Protein AF-A0A6A0AM06-F1 (afdb_monomer_lite)

pLDDT: mean 91.62, std 12.86, range [49.56, 98.69]

Organism: Haematococcus lacustris (NCBI:txid44745)

Secondary structure (DSSP, 8-state):
--TT----TT--EEEES--HHHHHHHHHHHHHTT-SS-SEEEEE------

Structure (mmCIF, N/CA/C/O backbone):
data_AF-A0A6A0AM06-F1
#
_entry.id   AF-A0A6A0AM06-F1
#
loop_
_atom_site.group_PDB
_atom_site.id
_atom_site.type_symbol
_atom_site.label_atom_id
_atom_site.label_alt_id
_atom_site.label_comp_id
_atom_site.label_asym_id
_atom_site.label_entity_id
_atom_site.label_seq_id
_atom_site.pdbx_PDB_ins_code
_atom_site.Cartn_x
_atom_site.Cartn_y
_atom_site.Cartn_z
_atom_site.occupancy
_atom_site.B_iso_or_equiv
_atom_site.auth_seq_id
_atom_site.auth_comp_id
_atom_site.auth_asym_id
_atom_site.auth_atom_id
_atom_site.pdbx_PDB_model_num
ATOM 1 N N . MET A 1 1 ? -0.159 -7.767 24.079 1.00 49.56 1 MET A N 1
ATOM 2 C CA . MET A 1 1 ? 0.820 -8.044 23.003 1.00 49.56 1 MET A CA 1
ATOM 3 C C . MET A 1 1 ? 0.520 -9.430 22.444 1.00 49.56 1 MET A C 1
ATOM 5 O O . MET A 1 1 ? 0.582 -10.382 23.205 1.00 49.56 1 MET A O 1
ATOM 9 N N . HIS A 1 2 ? 0.086 -9.546 21.184 1.00 59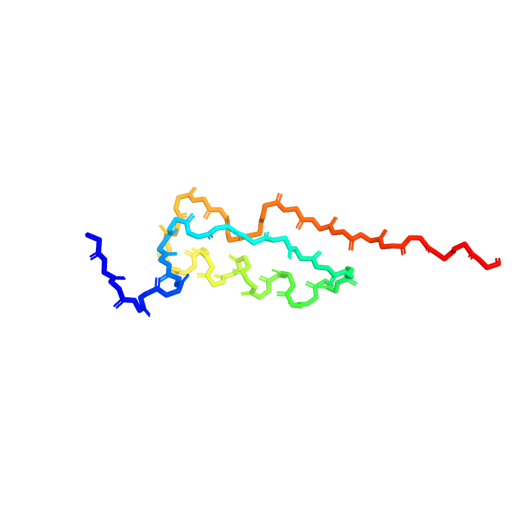.41 2 HIS A N 1
ATOM 10 C CA . HIS A 1 2 ? -0.233 -10.843 20.563 1.00 59.41 2 HIS A CA 1
ATOM 11 C C . HIS A 1 2 ? 1.008 -11.380 19.839 1.00 59.41 2 HIS A C 1
ATOM 13 O O . HIS A 1 2 ? 1.291 -10.955 18.719 1.00 59.41 2 HIS A O 1
ATOM 19 N N . LEU A 1 3 ? 1.746 -12.292 20.481 1.00 70.31 3 LEU A N 1
ATOM 20 C CA . LEU A 1 3 ? 2.818 -13.051 19.829 1.00 70.31 3 LEU A CA 1
ATOM 21 C C . LEU A 1 3 ? 2.230 -13.744 18.582 1.00 70.31 3 LEU A C 1
ATOM 23 O O . LEU A 1 3 ? 1.336 -14.575 18.711 1.00 70.31 3 LEU A O 1
ATOM 27 N N . GLY A 1 4 ? 2.678 -13.359 17.383 1.00 85.25 4 GLY A N 1
ATOM 28 C CA . GLY A 1 4 ? 2.262 -13.968 16.109 1.00 85.25 4 GLY A CA 1
ATOM 29 C C . GLY A 1 4 ? 1.392 -13.103 15.188 1.00 85.25 4 GLY A C 1
ATOM 30 O O . GLY A 1 4 ? 1.203 -13.470 14.030 1.00 85.25 4 GLY A O 1
ATOM 31 N N . ARG A 1 5 ? 0.895 -11.938 15.628 1.00 88.88 5 ARG A N 1
ATOM 32 C CA . ARG A 1 5 ? 0.191 -11.010 14.722 1.00 88.88 5 ARG A CA 1
ATOM 33 C C . ARG A 1 5 ? 1.203 -10.097 14.015 1.00 88.88 5 ARG A C 1
ATOM 35 O O . ARG A 1 5 ? 1.664 -9.131 14.610 1.00 88.88 5 ARG A O 1
ATOM 42 N N . LEU A 1 6 ? 1.515 -10.403 12.752 1.00 92.25 6 LEU A N 1
ATOM 43 C CA . LEU A 1 6 ? 2.456 -9.625 11.926 1.00 92.25 6 LEU A CA 1
ATOM 44 C C . LEU A 1 6 ? 1.889 -8.279 11.454 1.00 92.25 6 LEU A C 1
ATOM 46 O O . LEU A 1 6 ? 2.638 -7.317 11.332 1.00 92.25 6 LEU A O 1
ATOM 50 N N . PHE A 1 7 ? 0.578 -8.214 11.205 1.00 95.69 7 PHE A N 1
ATOM 51 C CA . PHE A 1 7 ? -0.085 -7.026 10.671 1.00 95.69 7 PHE A CA 1
ATOM 52 C C . PHE A 1 7 ? -1.344 -6.686 11.470 1.00 95.69 7 PHE A C 1
ATOM 54 O O . PHE A 1 7 ? -2.063 -7.561 11.961 1.00 95.69 7 PHE A O 1
ATOM 61 N N . ASN A 1 8 ? -1.617 -5.398 11.591 1.00 95.00 8 ASN A N 1
ATOM 62 C CA . ASN A 1 8 ? -2.797 -4.821 12.218 1.00 95.00 8 ASN A CA 1
ATOM 63 C C . ASN A 1 8 ? -3.255 -3.580 11.427 1.00 95.00 8 ASN A C 1
ATOM 65 O O . ASN A 1 8 ? -2.617 -3.173 10.457 1.00 95.00 8 ASN A O 1
ATOM 69 N N . VAL A 1 9 ? -4.360 -2.969 11.858 1.00 96.12 9 VAL A N 1
ATOM 70 C CA . VAL A 1 9 ? -4.950 -1.782 11.210 1.00 96.12 9 VAL A CA 1
ATOM 71 C C . VAL A 1 9 ? -4.022 -0.555 11.202 1.00 96.12 9 VAL A C 1
ATOM 73 O O . VAL A 1 9 ? -4.182 0.338 10.379 1.00 96.12 9 VAL A O 1
ATOM 76 N N . GLU A 1 10 ? -3.020 -0.533 12.079 1.00 96.69 10 GLU A N 1
ATOM 77 C CA . GLU A 1 10 ? -2.038 0.549 12.221 1.00 96.69 10 GLU A CA 1
ATOM 78 C C . GLU A 1 10 ? -0.734 0.264 11.458 1.00 96.69 10 GLU A C 1
ATOM 80 O O . GLU A 1 10 ? 0.166 1.098 11.427 1.00 96.69 10 GLU A O 1
ATOM 85 N N . THR A 1 11 ? -0.601 -0.912 10.838 1.00 97.25 11 THR A N 1
ATOM 86 C CA . THR A 1 11 ? 0.637 -1.335 10.179 1.00 97.25 11 THR A CA 1
ATOM 87 C C . THR A 1 11 ? 0.948 -0.442 8.994 1.00 97.25 11 THR A C 1
ATOM 89 O O . THR A 1 11 ? 0.155 -0.356 8.055 1.00 97.25 11 THR A O 1
ATOM 92 N N . GLN A 1 12 ? 2.144 0.132 8.987 1.00 98.19 12 GLN A N 1
ATOM 93 C CA . GLN A 1 12 ? 2.679 0.843 7.838 1.00 98.19 12 GLN A CA 1
ATOM 94 C C . GLN A 1 12 ? 3.879 0.101 7.255 1.00 98.19 12 GLN A C 1
ATOM 96 O O . GLN A 1 12 ? 4.657 -0.524 7.975 1.00 98.19 12 GLN A O 1
ATOM 101 N N . ALA A 1 13 ? 4.021 0.175 5.938 1.00 98.12 13 ALA A N 1
ATOM 102 C CA . ALA A 1 13 ? 5.043 -0.504 5.168 1.00 98.12 13 ALA A CA 1
ATOM 103 C C . ALA A 1 13 ? 5.769 0.469 4.232 1.00 98.12 13 ALA A C 1
ATOM 105 O O . ALA A 1 13 ? 5.227 1.489 3.799 1.00 98.12 13 ALA A O 1
ATOM 106 N N . ILE A 1 14 ? 7.007 0.106 3.902 1.00 98.06 14 ILE A N 1
ATOM 107 C CA . ILE A 1 14 ? 7.812 0.742 2.860 1.00 98.06 14 ILE A CA 1
ATOM 108 C C . ILE A 1 14 ? 7.642 -0.082 1.587 1.00 98.06 14 ILE A C 1
ATOM 110 O O . ILE A 1 14 ? 7.911 -1.284 1.584 1.00 98.06 14 ILE A O 1
ATOM 114 N N . PHE A 1 15 ? 7.214 0.555 0.502 1.00 97.38 15 PHE A N 1
ATOM 115 C CA . PHE A 1 15 ? 7.049 -0.111 -0.784 1.00 97.38 15 PHE A CA 1
ATOM 116 C C . PHE A 1 15 ? 8.333 0.014 -1.610 1.00 97.38 15 PHE A C 1
ATOM 118 O O . PHE A 1 15 ? 8.686 1.099 -2.066 1.00 97.38 15 PHE A O 1
ATOM 125 N N . PHE A 1 16 ? 9.057 -1.082 -1.819 1.00 96.25 16 PHE A N 1
ATOM 126 C CA . PHE A 1 16 ? 10.276 -1.068 -2.630 1.00 96.25 16 PHE A CA 1
ATOM 127 C C . PHE A 1 16 ? 9.963 -1.303 -4.111 1.00 96.25 16 PHE A C 1
ATOM 129 O O . PHE A 1 16 ? 9.243 -2.242 -4.443 1.00 96.25 16 PHE A O 1
ATOM 136 N N . ASN A 1 17 ? 10.571 -0.496 -4.987 1.00 93.38 17 ASN A N 1
ATOM 137 C CA . ASN A 1 17 ? 10.369 -0.449 -6.437 1.00 93.38 17 ASN A CA 1
ATOM 138 C C . ASN A 1 17 ? 8.960 0.015 -6.836 1.00 93.38 17 ASN A C 1
ATOM 140 O O . ASN A 1 17 ? 7.973 -0.686 -6.629 1.00 93.38 17 ASN A O 1
ATOM 144 N N . TYR A 1 18 ? 8.854 1.190 -7.460 1.00 93.44 18 TYR A N 1
ATOM 145 C CA . TYR A 1 18 ? 7.550 1.751 -7.800 1.00 93.44 18 TYR A CA 1
ATOM 146 C C . TYR A 1 18 ? 6.792 0.887 -8.816 1.00 93.44 18 TYR A C 1
ATOM 148 O O . TYR A 1 18 ? 7.239 0.657 -9.943 1.00 93.44 18 TYR A O 1
ATOM 156 N N . LYS A 1 19 ? 5.606 0.431 -8.399 1.00 94.88 19 LYS A N 1
ATOM 157 C CA . LYS A 1 19 ? 4.619 -0.258 -9.229 1.00 94.88 19 LYS A CA 1
ATOM 158 C C . LYS A 1 19 ? 3.245 0.338 -8.932 1.00 94.88 19 LYS A C 1
ATOM 160 O O . LYS A 1 19 ? 2.649 0.036 -7.904 1.00 94.88 19 LYS A O 1
ATOM 165 N N . GLU A 1 20 ? 2.740 1.147 -9.857 1.00 96.31 20 GLU A N 1
ATOM 166 C CA . GLU A 1 20 ? 1.483 1.894 -9.703 1.00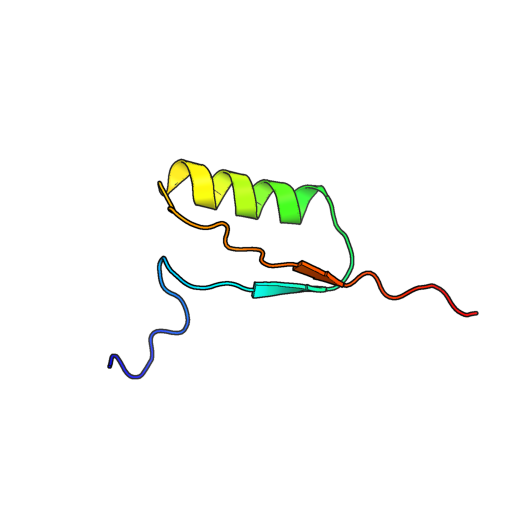 96.31 20 GLU A CA 1
ATOM 167 C C . GLU A 1 20 ? 0.296 0.999 -9.309 1.00 96.31 20 GLU A C 1
ATOM 169 O O . GLU A 1 20 ? -0.355 1.235 -8.297 1.00 96.31 20 GLU A O 1
ATOM 174 N N . LYS A 1 21 ? 0.045 -0.087 -10.057 1.00 98.19 21 LYS A N 1
ATOM 175 C CA . LYS A 1 21 ? -1.119 -0.960 -9.815 1.00 98.19 21 LYS A CA 1
ATOM 176 C C . LYS A 1 21 ? -1.100 -1.633 -8.427 1.00 98.19 21 LYS A C 1
ATOM 178 O O . LYS A 1 21 ? -2.133 -1.615 -7.764 1.00 98.19 21 LYS A O 1
ATOM 183 N N . PRO A 1 22 ? 0.008 -2.249 -7.964 1.00 97.88 22 PRO A N 1
ATOM 184 C CA . PRO A 1 22 ? 0.110 -2.745 -6.589 1.00 97.88 22 PRO A CA 1
ATOM 185 C C . PRO A 1 22 ? -0.094 -1.676 -5.515 1.00 97.88 22 PRO A C 1
ATOM 187 O O . PRO A 1 22 ? -0.812 -1.936 -4.554 1.00 97.88 22 PRO A O 1
ATOM 190 N N . VAL A 1 23 ? 0.493 -0.488 -5.692 1.00 98.06 23 VAL A N 1
ATOM 191 C CA . VAL A 1 23 ? 0.342 0.628 -4.746 1.00 98.06 23 VAL A CA 1
ATOM 192 C C . VAL A 1 23 ? -1.126 1.032 -4.640 1.00 98.06 23 VAL A C 1
ATOM 194 O O . VAL A 1 23 ? -1.668 1.048 -3.538 1.00 98.06 23 VAL A O 1
ATOM 197 N N . GLN A 1 24 ? -1.799 1.256 -5.772 1.00 98.31 24 GLN A N 1
ATOM 198 C CA . GLN A 1 24 ? -3.211 1.636 -5.773 1.00 98.31 24 GLN A CA 1
ATOM 199 C C . GLN A 1 24 ? -4.091 0.568 -5.116 1.00 98.31 24 GLN A C 1
ATOM 201 O O . GLN A 1 24 ? -4.946 0.900 -4.309 1.00 98.31 24 GLN A O 1
ATOM 206 N N . ARG A 1 25 ? -3.836 -0.721 -5.370 1.00 98.62 25 ARG A N 1
ATOM 207 C CA . ARG A 1 25 ? -4.595 -1.818 -4.742 1.00 98.62 25 ARG A CA 1
ATOM 208 C C . ARG A 1 25 ? -4.454 -1.857 -3.221 1.00 98.62 25 ARG A C 1
ATOM 210 O O . ARG A 1 25 ? -5.416 -2.210 -2.546 1.00 98.62 25 ARG A O 1
ATOM 217 N N . MET A 1 26 ? -3.277 -1.526 -2.685 1.00 98.38 26 MET A N 1
ATOM 218 C CA . MET A 1 26 ? -3.088 -1.421 -1.234 1.00 98.38 26 MET A CA 1
ATOM 219 C C . MET A 1 26 ? -3.881 -0.241 -0.662 1.00 98.38 26 MET A C 1
ATOM 221 O O . MET A 1 26 ? -4.561 -0.406 0.344 1.00 98.38 26 MET A O 1
ATOM 225 N N . LEU A 1 27 ? -3.865 0.912 -1.338 1.00 98.31 27 LEU A N 1
ATOM 226 C CA . LEU A 1 27 ? -4.610 2.101 -0.910 1.00 98.31 27 LEU A CA 1
ATOM 227 C C . LEU A 1 27 ? -6.132 1.922 -1.027 1.00 98.31 27 LEU A C 1
ATOM 229 O O . LEU A 1 27 ? -6.866 2.320 -0.126 1.00 98.31 27 LEU A O 1
ATOM 233 N N . ASP A 1 28 ? -6.611 1.279 -2.093 1.00 98.69 28 ASP A N 1
ATOM 234 C CA . ASP A 1 28 ? -8.027 0.940 -2.261 1.00 98.69 28 ASP A CA 1
ATOM 235 C C . ASP A 1 28 ? -8.493 -0.003 -1.144 1.00 98.69 28 ASP A C 1
ATOM 237 O O . ASP A 1 28 ? -9.569 0.181 -0.575 1.00 98.69 28 ASP A O 1
ATOM 241 N N . PHE A 1 29 ? -7.666 -0.993 -0.788 1.00 98.38 29 PHE A N 1
ATOM 242 C CA . PHE A 1 29 ? -7.942 -1.881 0.338 1.00 98.38 29 PHE A CA 1
ATOM 243 C C . PHE A 1 29 ? -7.990 -1.112 1.662 1.00 98.38 29 PHE A C 1
ATOM 245 O O . PHE A 1 29 ? -8.916 -1.313 2.447 1.00 98.38 29 PHE A O 1
ATOM 252 N N . ASP A 1 30 ? -7.049 -0.196 1.895 1.00 98.50 30 ASP A N 1
ATOM 253 C CA . ASP A 1 30 ? -7.044 0.637 3.099 1.00 98.50 30 ASP A CA 1
ATOM 254 C C . ASP A 1 30 ? -8.326 1.470 3.223 1.00 98.50 30 ASP A C 1
ATOM 256 O O . ASP A 1 30 ? -8.902 1.555 4.312 1.00 98.50 30 ASP A O 1
ATOM 260 N N . PHE A 1 31 ? -8.799 2.032 2.106 1.00 98.25 31 PHE A N 1
ATOM 261 C CA . PHE A 1 31 ? -10.041 2.797 2.039 1.00 98.25 31 PHE A CA 1
ATOM 262 C C . PHE A 1 31 ? -11.268 1.929 2.336 1.00 98.25 31 PHE A C 1
ATOM 264 O O . PHE A 1 31 ? -12.073 2.279 3.198 1.00 98.25 31 PHE A O 1
ATOM 271 N N . VAL A 1 32 ? -11.396 0.770 1.679 1.00 98.38 32 VAL A N 1
ATOM 272 C CA . VAL A 1 32 ? -12.519 -0.163 1.899 1.00 98.38 32 VAL A CA 1
ATOM 273 C C . VAL A 1 32 ? -12.531 -0.696 3.336 1.00 98.38 32 VAL A C 1
ATOM 275 O O . VAL A 1 32 ? -13.600 -0.883 3.914 1.00 98.38 32 VAL A O 1
ATOM 278 N N . CYS A 1 33 ? -11.362 -0.897 3.945 1.00 97.50 33 CYS A N 1
ATOM 279 C CA . CYS A 1 33 ? -11.234 -1.301 5.345 1.00 97.50 33 CYS A CA 1
ATOM 280 C C . CYS A 1 33 ? -11.412 -0.153 6.353 1.00 97.50 33 CYS A C 1
ATOM 282 O O . CYS A 1 33 ? -11.347 -0.407 7.556 1.00 97.50 33 CYS A O 1
ATOM 284 N N . GLY A 1 34 ? -11.628 1.086 5.901 1.00 97.69 34 GLY A N 1
ATOM 285 C CA . GLY A 1 34 ? -11.860 2.240 6.772 1.00 97.69 34 GLY A CA 1
ATOM 286 C C . GLY A 1 34 ? -10.652 2.610 7.632 1.00 97.69 34 GLY A C 1
ATOM 287 O O . GLY A 1 34 ? -10.811 3.053 8.771 1.00 97.69 34 GLY A O 1
ATOM 288 N N . ARG A 1 35 ? -9.434 2.393 7.129 1.00 98.12 35 ARG A N 1
ATOM 289 C CA . ARG A 1 35 ? -8.221 2.738 7.872 1.00 98.12 35 ARG A CA 1
ATOM 290 C C . ARG A 1 35 ? -8.080 4.248 8.018 1.00 98.12 35 ARG A C 1
ATOM 292 O O . ARG A 1 35 ? -8.271 4.995 7.064 1.00 98.12 35 ARG A O 1
ATOM 299 N N . SER A 1 36 ? -7.671 4.686 9.207 1.00 97.38 36 SER A N 1
ATOM 300 C CA . SER A 1 36 ? -7.359 6.095 9.4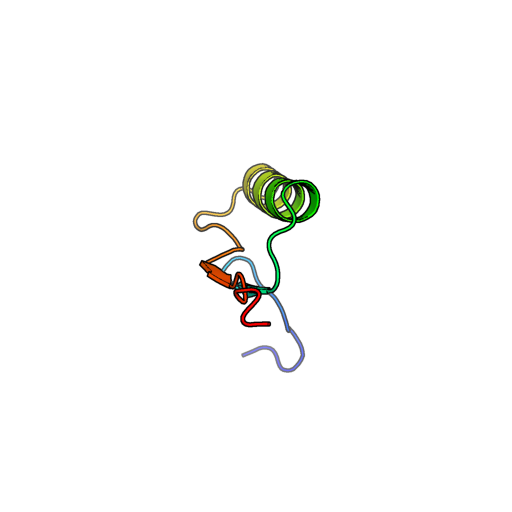75 1.00 97.38 36 SER A CA 1
ATOM 301 C C . SER A 1 36 ? -6.046 6.537 8.827 1.00 97.38 36 SER A C 1
ATOM 303 O O . SER A 1 36 ? -5.903 7.700 8.460 1.00 97.38 36 SER A O 1
ATOM 305 N N . THR A 1 37 ? -5.091 5.614 8.676 1.00 97.56 37 THR A N 1
ATOM 306 C CA . THR A 1 37 ? -3.786 5.854 8.057 1.00 97.56 37 THR A CA 1
ATOM 307 C C . THR A 1 37 ? -3.522 4.858 6.921 1.00 97.56 37 THR A C 1
ATOM 309 O O . THR A 1 37 ? -3.773 3.657 7.092 1.00 97.56 37 THR A O 1
ATOM 312 N N . PRO A 1 38 ? -2.995 5.319 5.768 1.00 98.19 38 PRO A N 1
ATOM 313 C CA . PRO A 1 38 ? -2.588 4.433 4.682 1.00 98.19 38 PRO A CA 1
ATOM 314 C C . PRO A 1 38 ? -1.541 3.403 5.123 1.00 98.19 38 PRO A C 1
ATOM 316 O O . PRO A 1 38 ? -0.629 3.708 5.899 1.00 98.19 38 PRO A O 1
ATOM 319 N N . SER A 1 39 ? -1.639 2.192 4.572 1.00 98.38 39 SER A N 1
ATOM 320 C CA . SER A 1 39 ? -0.680 1.097 4.761 1.00 98.38 39 SER A CA 1
ATOM 321 C C . SER A 1 39 ? 0.693 1.400 4.184 1.00 98.38 39 SER A C 1
ATOM 323 O O . SER A 1 39 ? 1.681 0.862 4.671 1.00 98.38 39 SER A O 1
ATOM 325 N N . ILE A 1 40 ? 0.779 2.236 3.152 1.00 98.19 40 ILE A N 1
ATOM 326 C CA . ILE A 1 40 ? 2.043 2.617 2.522 1.00 98.19 40 ILE A CA 1
ATOM 327 C C . ILE A 1 40 ? 2.500 3.945 3.125 1.00 98.19 40 ILE A C 1
ATOM 329 O O . ILE A 1 40 ? 1.864 4.973 2.912 1.00 98.19 40 ILE A O 1
ATOM 333 N N . ALA A 1 41 ? 3.619 3.929 3.854 1.00 98.31 41 ALA A N 1
ATOM 334 C CA . ALA A 1 41 ? 4.228 5.141 4.409 1.00 98.31 41 ALA A CA 1
ATOM 335 C C . ALA A 1 41 ? 5.140 5.848 3.401 1.00 98.31 41 ALA A C 1
ATOM 337 O O . ALA A 1 41 ? 5.181 7.075 3.351 1.00 98.31 41 ALA A O 1
ATOM 338 N N . CYS A 1 42 ? 5.883 5.085 2.598 1.00 97.62 42 CYS A N 1
ATOM 339 C CA . CYS A 1 42 ? 6.732 5.632 1.546 1.00 97.62 42 CYS A CA 1
ATOM 340 C C . CYS A 1 42 ? 7.040 4.591 0.465 1.00 97.62 42 CYS A C 1
ATOM 342 O O . CYS A 1 42 ? 6.826 3.390 0.647 1.00 97.62 42 CYS A O 1
ATOM 344 N N . ILE A 1 43 ? 7.557 5.073 -0.667 1.00 97.56 43 ILE A N 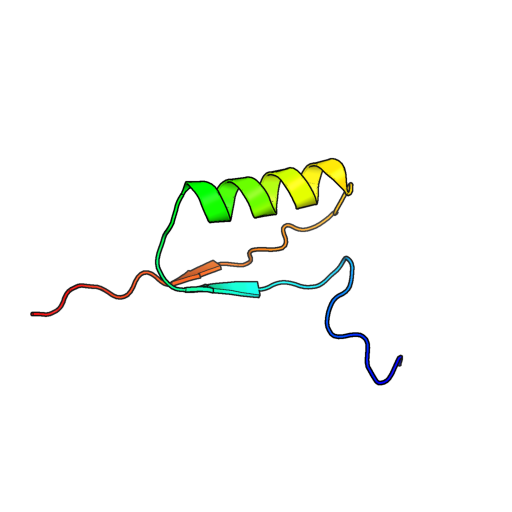1
ATOM 345 C CA . ILE A 1 43 ? 7.974 4.254 -1.805 1.00 97.56 43 ILE A CA 1
ATOM 346 C C . ILE A 1 43 ? 9.459 4.509 -2.059 1.00 97.56 43 ILE A C 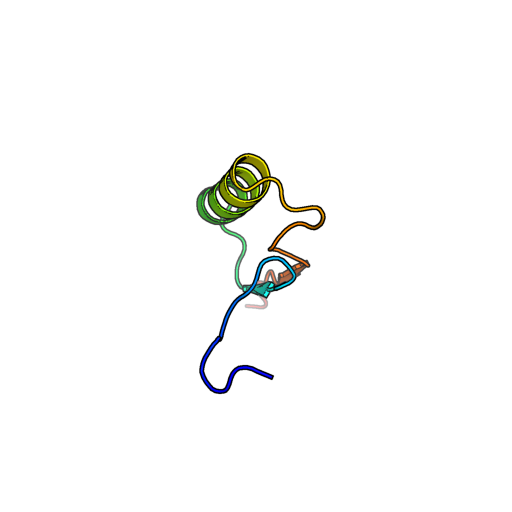1
ATOM 348 O O . ILE A 1 43 ? 9.873 5.654 -2.232 1.00 97.56 43 ILE A O 1
ATOM 352 N N . VAL A 1 44 ? 10.261 3.447 -2.102 1.00 96.12 44 VAL A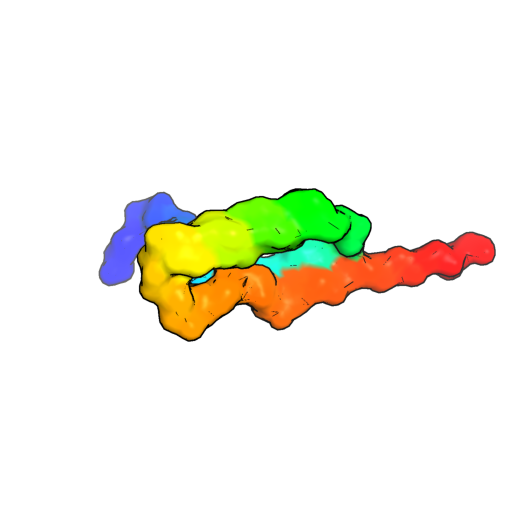 N 1
ATOM 353 C CA . VAL A 1 44 ? 11.680 3.514 -2.464 1.00 96.12 44 VAL A CA 1
ATOM 354 C C . VAL A 1 44 ? 11.820 3.165 -3.936 1.00 96.12 44 VAL A C 1
ATOM 356 O O . VAL A 1 44 ? 11.542 2.038 -4.344 1.00 96.12 44 VAL A O 1
ATOM 359 N N . VAL A 1 45 ? 12.279 4.125 -4.735 1.00 93.75 45 VAL A N 1
ATOM 360 C CA . VAL A 1 45 ? 12.600 3.917 -6.150 1.00 93.75 45 VAL A CA 1
ATOM 361 C C . VAL A 1 45 ? 14.117 3.941 -6.287 1.00 93.75 45 VAL A C 1
ATOM 363 O O . VAL A 1 45 ? 14.692 5.029 -6.318 1.00 93.75 45 VAL A O 1
ATOM 366 N N . PRO A 1 46 ? 14.795 2.778 -6.311 1.00 88.50 46 PRO A N 1
ATOM 367 C CA . PRO A 1 46 ? 16.226 2.770 -6.567 1.00 88.50 46 PRO A CA 1
ATOM 368 C C . PRO A 1 46 ? 16.466 3.353 -7.964 1.00 88.50 46 PRO A C 1
ATOM 370 O O . PRO A 1 46 ? 15.854 2.918 -8.941 1.00 88.50 46 PRO A O 1
ATOM 373 N N . GLY A 1 47 ? 17.317 4.375 -8.051 1.00 79.94 47 GLY A N 1
ATOM 374 C CA . GLY A 1 47 ? 17.742 4.915 -9.336 1.00 79.94 47 GLY A CA 1
ATOM 375 C C . GLY A 1 47 ? 18.515 3.865 -10.138 1.00 79.94 47 GLY A C 1
ATOM 376 O O . GLY A 1 47 ? 19.218 3.030 -9.573 1.00 79.94 47 GLY A O 1
ATOM 377 N N . SER A 1 48 ? 18.404 3.925 -11.464 1.00 63.91 48 SER A N 1
ATOM 378 C CA . SER A 1 48 ? 19.352 3.272 -12.368 1.00 63.91 48 SER A CA 1
ATOM 379 C C . SER A 1 48 ? 20.632 4.103 -12.376 1.00 63.91 48 SER A C 1
ATOM 381 O O . SER A 1 48 ? 20.738 5.054 -13.145 1.00 63.91 48 SER A O 1
ATOM 383 N N . THR A 1 49 ? 21.586 3.800 -11.500 1.00 58.28 49 THR A N 1
ATOM 384 C CA . THR A 1 49 ? 22.965 4.280 -11.666 1.00 58.28 49 THR A CA 1
ATOM 385 C C . THR A 1 49 ? 23.739 3.163 -12.354 1.00 58.28 49 THR A C 1
ATOM 387 O O . THR A 1 49 ? 24.294 2.285 -11.698 1.00 58.28 49 THR A O 1
ATOM 390 N N . GLY A 1 50 ? 23.655 3.149 -13.683 1.00 51.47 50 GLY A N 1
ATOM 391 C CA . GLY A 1 50 ? 24.438 2.310 -14.584 1.00 51.47 50 GLY A CA 1
ATOM 392 C C . GLY A 1 50 ? 25.096 3.196 -15.622 1.00 51.47 50 GLY A C 1
ATOM 393 O O . GLY A 1 50 ? 24.420 4.165 -16.041 1.00 51.47 50 GLY A O 1
#

Sequence (50 aa):
MHLGRLFNVETQAIFFNYKEKPVQRMLDFDFVCGRSTPSIACIVVPGSTG

Radius of gyration: 13.38 Å; chains: 1; bounding box: 37×20×38 Å

Foldseek 3Di:
DDVPPPDDLPAADEAEADDPVVQVVQQVVNVVVVRPDGNYPYYHHDDPPD